Protein AF-A0A3B9C2X2-F1 (afdb_monomer)

Foldseek 3Di:
DVPPDDDQQPAPCPPNDDLVVQCVVQGHDPRCVPPNTSVVVDPDDWDQDPVRDID

Structure (mmCIF, N/CA/C/O backbone):
data_AF-A0A3B9C2X2-F1
#
_entry.id   AF-A0A3B9C2X2-F1
#
loop_
_atom_site.group_PDB
_atom_site.id
_atom_site.type_symbol
_atom_site.label_atom_id
_atom_site.label_alt_id
_atom_site.label_comp_id
_atom_site.label_asym_id
_atom_site.label_entity_id
_atom_site.label_seq_id
_atom_site.pdbx_PDB_ins_code
_atom_site.Cartn_x
_atom_site.Cartn_y
_atom_site.Cartn_z
_atom_site.occupancy
_atom_site.B_iso_or_equiv
_atom_site.auth_seq_id
_atom_site.auth_comp_id
_atom_site.auth_asym_id
_atom_site.auth_atom_id
_atom_site.pdbx_PDB_model_num
ATOM 1 N N . MET A 1 1 ? 5.835 15.890 -6.598 1.00 54.97 1 MET A N 1
ATOM 2 C CA . MET A 1 1 ? 4.820 15.438 -5.621 1.00 54.97 1 MET A CA 1
ATOM 3 C C . MET A 1 1 ? 3.907 16.618 -5.339 1.00 54.97 1 MET A C 1
ATOM 5 O O . MET A 1 1 ? 4.390 17.621 -4.848 1.00 54.97 1 MET A O 1
ATOM 9 N N . ARG A 1 2 ? 2.636 16.563 -5.753 1.00 73.50 2 ARG A N 1
ATOM 10 C CA . ARG A 1 2 ? 1.735 17.736 -5.772 1.00 73.50 2 ARG A CA 1
ATOM 11 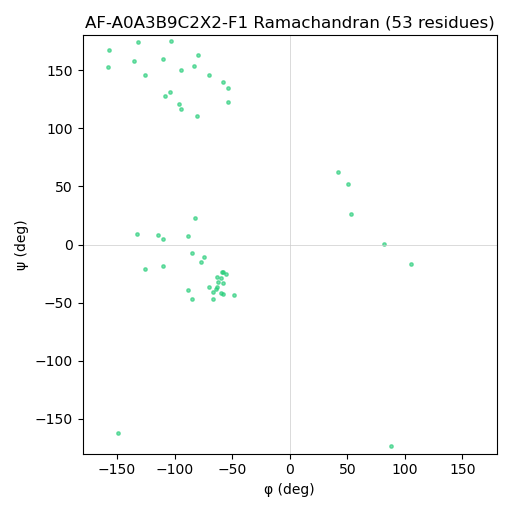C C . ARG A 1 2 ? 1.173 18.121 -4.391 1.00 73.50 2 ARG A C 1
ATOM 13 O O . ARG A 1 2 ? 0.662 19.221 -4.244 1.00 73.50 2 ARG A O 1
ATOM 20 N N . TYR A 1 3 ? 1.282 17.229 -3.406 1.00 85.19 3 TYR A N 1
ATOM 21 C CA . TYR A 1 3 ? 0.630 17.360 -2.095 1.00 85.19 3 TYR A CA 1
ATOM 22 C C . TYR A 1 3 ? 1.566 17.093 -0.904 1.00 85.19 3 TYR A C 1
ATOM 24 O O . TYR A 1 3 ? 1.090 16.965 0.213 1.00 85.19 3 TYR A O 1
ATOM 32 N N . ASP A 1 4 ? 2.874 16.956 -1.145 1.00 90.25 4 ASP A N 1
ATOM 33 C CA . ASP A 1 4 ? 3.887 16.662 -0.111 1.00 90.25 4 ASP A CA 1
ATOM 34 C C . ASP A 1 4 ? 3.602 15.417 0.764 1.00 90.25 4 ASP A C 1
ATOM 36 O O . ASP A 1 4 ? 4.060 15.283 1.896 1.00 90.25 4 ASP A O 1
ATOM 40 N N . LEU A 1 5 ? 2.842 14.466 0.210 1.00 88.75 5 LEU A N 1
ATOM 41 C CA . LEU A 1 5 ? 2.534 13.177 0.829 1.00 88.75 5 LEU A CA 1
ATOM 42 C C . LEU A 1 5 ? 3.511 12.093 0.362 1.00 88.75 5 LEU A C 1
ATOM 44 O O . LEU A 1 5 ? 3.976 12.100 -0.782 1.00 88.75 5 LEU A O 1
ATOM 48 N N . PHE A 1 6 ? 3.754 11.106 1.225 1.00 88.06 6 PHE A N 1
ATOM 49 C CA . PHE A 1 6 ? 4.543 9.918 0.908 1.00 88.06 6 PHE A CA 1
ATOM 50 C C . PHE A 1 6 ? 3.870 8.649 1.429 1.00 88.06 6 PHE A C 1
ATOM 52 O O . PHE A 1 6 ? 3.072 8.700 2.359 1.00 88.06 6 PHE A O 1
ATOM 59 N N . TYR A 1 7 ? 4.220 7.506 0.835 1.00 88.50 7 TYR A N 1
ATOM 60 C CA . TYR A 1 7 ? 3.769 6.191 1.285 1.00 88.50 7 TYR A CA 1
ATOM 61 C C . TYR A 1 7 ? 4.621 5.707 2.478 1.00 88.50 7 TYR A C 1
ATOM 63 O O . TYR A 1 7 ? 5.809 5.423 2.275 1.00 88.50 7 TYR A O 1
ATOM 71 N N . PRO A 1 8 ? 4.074 5.633 3.710 1.00 88.56 8 PRO A N 1
ATOM 72 C CA . PRO A 1 8 ? 4.892 5.462 4.917 1.00 88.56 8 PRO A CA 1
ATOM 73 C C . PRO A 1 8 ? 5.580 4.102 5.117 1.00 88.56 8 PRO A C 1
ATOM 75 O O . PRO A 1 8 ? 6.726 4.116 5.577 1.00 88.56 8 PRO A O 1
ATOM 78 N N . PRO A 1 9 ? 4.968 2.954 4.748 1.00 85.62 9 PRO A N 1
ATOM 79 C CA . PRO A 1 9 ? 5.579 1.629 4.903 1.00 85.62 9 PRO A CA 1
ATOM 80 C C . PRO A 1 9 ? 6.917 1.455 4.179 1.00 85.62 9 PRO A C 1
ATOM 82 O O . PRO A 1 9 ? 7.709 0.609 4.585 1.00 85.62 9 PRO A O 1
ATOM 85 N N . ASP A 1 10 ? 7.162 2.260 3.135 1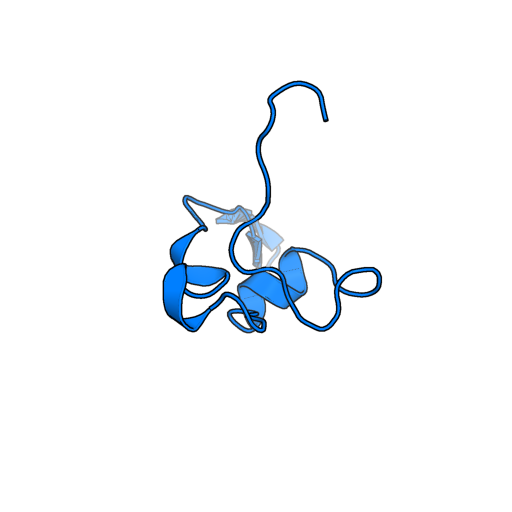.00 87.06 10 ASP A N 1
ATOM 86 C CA . ASP A 1 10 ? 8.421 2.347 2.379 1.00 87.06 10 ASP A CA 1
ATOM 87 C C . ASP A 1 10 ? 9.067 0.974 2.101 1.00 87.06 10 ASP A C 1
ATOM 89 O O . ASP A 1 10 ? 10.158 0.697 2.603 1.00 87.06 10 ASP A O 1
ATOM 93 N N . PRO A 1 11 ? 8.378 0.091 1.351 1.00 86.62 11 PRO A N 1
ATOM 94 C CA . PRO A 1 11 ? 8.767 -1.307 1.189 1.00 86.62 11 PRO A CA 1
ATOM 95 C C . PRO A 1 11 ? 10.179 -1.438 0.616 1.00 86.62 11 PRO A C 1
ATOM 97 O O . PRO A 1 11 ? 10.545 -0.713 -0.303 1.00 86.62 11 PRO A O 1
ATOM 100 N N . THR A 1 12 ? 10.969 -2.392 1.108 1.00 86.50 12 THR A N 1
ATOM 101 C CA . THR A 1 12 ? 12.380 -2.553 0.694 1.00 86.50 12 THR A CA 1
ATOM 102 C C . THR A 1 12 ? 12.538 -2.817 -0.810 1.00 86.50 12 THR A C 1
ATOM 104 O O . THR A 1 12 ? 13.519 -2.407 -1.418 1.00 86.50 12 THR A O 1
ATOM 107 N N . SER A 1 13 ? 11.539 -3.436 -1.438 1.00 87.44 13 SER A N 1
ATOM 108 C CA . SER A 1 13 ? 11.440 -3.676 -2.885 1.00 87.44 13 SER A CA 1
ATOM 109 C C . SER A 1 13 ? 10.909 -2.473 -3.682 1.00 87.44 13 SER A C 1
ATOM 111 O O . SER A 1 13 ? 10.340 -2.633 -4.768 1.00 87.44 13 SER A O 1
ATOM 113 N N . LYS A 1 14 ? 11.025 -1.255 -3.143 1.00 82.69 14 LYS A N 1
ATOM 114 C CA . LYS A 1 14 ? 10.585 -0.025 -3.807 1.00 82.69 14 LYS A CA 1
ATOM 115 C C . LYS A 1 14 ? 11.214 0.079 -5.198 1.00 82.69 14 LYS A C 1
ATOM 117 O O . LYS A 1 14 ? 12.431 0.068 -5.335 1.00 82.69 14 LYS A O 1
ATOM 122 N N . GLY A 1 15 ? 10.370 0.194 -6.221 1.00 85.69 15 GLY A N 1
ATOM 123 C CA . GLY A 1 15 ? 10.783 0.253 -7.628 1.00 85.69 15 GLY A CA 1
ATOM 124 C C . GLY A 1 15 ? 10.522 -1.029 -8.422 1.00 85.69 15 GLY A C 1
ATOM 125 O O . GLY A 1 15 ? 10.471 -0.961 -9.645 1.00 85.69 15 GLY A O 1
ATOM 126 N N . SER A 1 16 ? 10.285 -2.165 -7.756 1.00 92.56 16 SER A N 1
ATOM 127 C CA . SER A 1 16 ? 9.916 -3.431 -8.411 1.00 92.56 16 SER A CA 1
ATOM 128 C C . SER A 1 16 ? 8.623 -4.058 -7.882 1.00 92.56 16 SER A C 1
ATOM 130 O O . SER A 1 16 ? 8.006 -4.849 -8.589 1.00 92.56 16 SER A O 1
ATOM 132 N N . CYS A 1 17 ? 8.178 -3.708 -6.669 1.00 91.81 17 CYS A N 1
ATOM 133 C CA . CYS A 1 17 ? 6.912 -4.196 -6.117 1.00 91.81 17 CYS A CA 1
ATOM 134 C C . CYS A 1 17 ? 5.688 -3.392 -6.579 1.00 91.81 17 CYS A C 1
ATOM 136 O O . CYS A 1 17 ? 5.765 -2.183 -6.804 1.00 91.81 17 CYS A O 1
ATOM 138 N N . MET A 1 18 ? 4.530 -4.055 -6.588 1.00 93.38 18 MET A N 1
ATOM 139 C CA . MET A 1 18 ? 3.219 -3.451 -6.842 1.00 93.38 18 MET A CA 1
ATOM 140 C C . MET A 1 18 ? 2.363 -3.428 -5.569 1.00 93.38 18 MET A C 1
ATOM 142 O O . MET A 1 18 ? 2.575 -4.214 -4.644 1.00 93.38 18 MET A O 1
ATOM 146 N N . MET A 1 19 ? 1.345 -2.560 -5.544 1.00 91.69 19 MET A N 1
ATOM 147 C CA . MET A 1 19 ? 0.451 -2.401 -4.388 1.00 91.69 19 MET A CA 1
ATOM 148 C C . MET A 1 19 ? -0.265 -3.699 -3.998 1.00 91.69 19 MET A C 1
ATOM 150 O O . MET A 1 19 ? -0.295 -4.024 -2.818 1.00 91.69 19 MET A O 1
ATOM 154 N N . GLY A 1 20 ? -0.773 -4.476 -4.961 1.00 92.81 20 GLY A N 1
ATOM 155 C CA . GLY A 1 20 ? -1.487 -5.726 -4.666 1.00 92.81 20 GLY A CA 1
ATOM 156 C C . GLY A 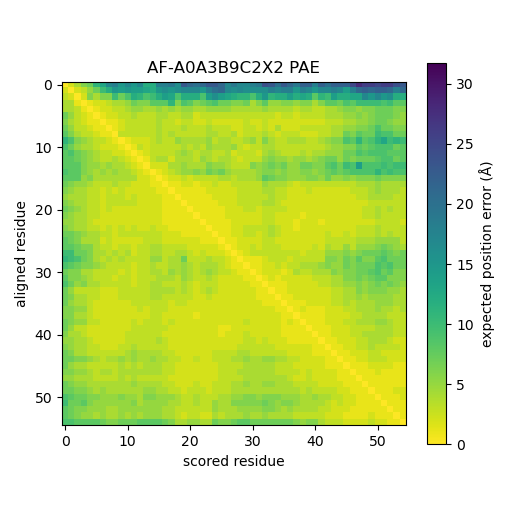1 20 ? -0.634 -6.753 -3.913 1.00 92.81 20 GLY A C 1
ATOM 157 O O . GLY A 1 20 ? -1.094 -7.335 -2.937 1.00 92.81 20 GLY A O 1
ATOM 158 N N . GLY A 1 21 ? 0.637 -6.912 -4.297 1.00 93.75 21 GLY A N 1
ATOM 159 C CA . GLY A 1 21 ? 1.570 -7.800 -3.593 1.00 93.75 21 GLY A CA 1
ATOM 160 C C . GLY A 1 21 ? 1.901 -7.304 -2.183 1.00 93.75 21 GLY A C 1
ATOM 161 O O . GLY A 1 21 ? 1.909 -8.085 -1.234 1.00 93.75 21 GLY A O 1
ATOM 162 N N . ASN A 1 22 ? 2.098 -5.991 -2.027 1.00 93.75 22 ASN A N 1
ATOM 163 C CA . ASN A 1 22 ? 2.327 -5.387 -0.714 1.00 93.75 22 ASN A CA 1
ATOM 164 C C . ASN A 1 22 ? 1.110 -5.541 0.209 1.00 93.75 22 ASN A C 1
ATOM 166 O O . ASN A 1 22 ? 1.288 -5.798 1.396 1.00 93.75 22 ASN A O 1
ATOM 170 N N . ILE A 1 23 ? -0.112 -5.426 -0.320 1.00 93.94 23 ILE A N 1
ATOM 171 C CA . ILE A 1 23 ? -1.350 -5.667 0.435 1.00 93.94 23 ILE A CA 1
ATOM 172 C C . ILE A 1 23 ? -1.448 -7.146 0.825 1.00 93.94 23 ILE A C 1
ATOM 174 O O . ILE A 1 23 ? -1.673 -7.448 1.994 1.00 93.94 23 ILE A O 1
ATOM 178 N N . ALA A 1 24 ? -1.197 -8.064 -0.114 1.00 93.88 24 ALA A N 1
ATOM 179 C CA . ALA A 1 24 ? -1.280 -9.505 0.122 1.00 93.88 24 ALA A CA 1
ATOM 180 C C . ALA A 1 24 ? -0.285 -10.015 1.181 1.00 93.88 24 ALA A C 1
ATOM 182 O O . ALA A 1 24 ? -0.593 -10.960 1.902 1.00 93.88 24 ALA A O 1
ATOM 183 N N . HIS A 1 25 ? 0.899 -9.401 1.288 1.00 93.25 25 HIS A N 1
ATOM 184 C CA . HIS A 1 25 ? 1.958 -9.839 2.207 1.00 93.25 25 HIS A CA 1
ATOM 185 C C . HIS A 1 25 ? 2.200 -8.889 3.391 1.00 93.25 25 HIS A C 1
ATOM 187 O O . HIS A 1 25 ? 3.135 -9.088 4.160 1.00 93.25 25 HIS A O 1
ATOM 193 N N . SER A 1 26 ? 1.393 -7.835 3.539 1.00 92.00 26 SER A N 1
ATOM 194 C CA . SER A 1 26 ? 1.627 -6.763 4.516 1.00 92.00 26 SER A CA 1
ATOM 195 C C . SER A 1 26 ? 3.052 -6.190 4.438 1.00 92.00 26 SER A C 1
ATOM 197 O O . SER A 1 26 ? 3.771 -6.101 5.434 1.00 92.00 26 SER A O 1
ATOM 199 N N . GLY A 1 27 ? 3.468 -5.801 3.229 1.00 91.00 27 GLY A N 1
ATOM 200 C CA . GLY A 1 27 ? 4.821 -5.340 2.929 1.00 91.00 27 GLY A CA 1
ATOM 201 C C . GLY A 1 27 ? 5.271 -4.195 3.839 1.00 91.00 27 GLY A C 1
ATOM 202 O O . GLY A 1 27 ? 4.533 -3.236 4.076 1.00 91.00 27 GLY A O 1
ATOM 203 N N . GLY A 1 28 ? 6.492 -4.291 4.347 1.00 89.75 28 GLY A N 1
ATOM 204 C CA . GLY A 1 28 ? 7.127 -3.262 5.160 1.00 89.75 28 GLY A CA 1
ATOM 205 C C . GLY A 1 28 ? 8.543 -2.977 4.677 1.00 89.75 28 GLY A C 1
ATOM 206 O O . GLY A 1 28 ? 9.073 -3.650 3.791 1.00 89.75 28 GLY A O 1
ATOM 207 N N . GLY A 1 29 ? 9.161 -1.972 5.277 1.00 88.88 29 GLY A N 1
ATOM 208 C CA . GLY A 1 29 ? 10.557 -1.638 5.047 1.00 88.88 29 GLY A CA 1
ATOM 209 C C . GLY A 1 29 ? 11.199 -1.026 6.288 1.00 88.88 29 GLY A C 1
ATOM 210 O O . GLY A 1 29 ? 10.648 -1.135 7.386 1.00 88.88 29 GLY A O 1
ATOM 211 N N . PRO A 1 30 ? 12.344 -0.340 6.145 1.00 88.88 30 PRO A N 1
ATOM 212 C CA . PRO A 1 30 ? 13.102 0.217 7.272 1.00 88.88 30 PRO A CA 1
ATOM 213 C C . PRO A 1 30 ? 12.278 1.145 8.178 1.00 88.88 30 PRO A C 1
ATOM 215 O O . PRO A 1 30 ? 12.564 1.313 9.360 1.00 88.88 30 PRO A O 1
ATOM 218 N N . LYS A 1 31 ? 11.230 1.748 7.615 1.00 89.38 31 LYS A N 1
ATOM 219 C CA . LYS A 1 31 ? 10.331 2.691 8.279 1.00 89.38 31 LYS A CA 1
ATOM 220 C C . LYS A 1 31 ? 9.193 2.021 9.058 1.00 89.38 31 LYS A C 1
ATOM 222 O O . LYS A 1 31 ? 8.504 2.709 9.813 1.00 89.38 31 LYS A O 1
ATOM 227 N N . ALA A 1 32 ? 9.028 0.702 8.944 1.00 90.69 32 ALA A N 1
ATOM 228 C CA . ALA A 1 32 ? 7.916 -0.026 9.549 1.00 90.69 32 ALA A CA 1
ATOM 229 C C . ALA A 1 32 ? 7.896 0.037 11.084 1.00 90.69 32 ALA A C 1
ATOM 231 O O . ALA A 1 32 ? 6.823 0.021 11.669 1.00 90.69 32 ALA A O 1
ATOM 232 N N . VAL A 1 33 ? 9.047 0.201 11.748 1.00 90.12 33 VAL A N 1
ATOM 233 C CA . VAL A 1 33 ? 9.093 0.364 13.216 1.00 90.12 33 VAL A CA 1
ATOM 234 C C . VAL A 1 33 ? 8.369 1.635 13.671 1.00 90.12 33 VAL A C 1
ATOM 236 O O . VAL A 1 33 ? 7.724 1.639 14.713 1.00 90.12 33 VAL A O 1
ATOM 239 N N . LYS A 1 34 ? 8.470 2.720 12.895 1.00 93.06 34 LYS A N 1
ATOM 240 C CA . LYS A 1 34 ? 7.839 4.000 13.235 1.00 93.06 34 LYS A CA 1
ATOM 241 C C . LYS A 1 34 ? 6.411 4.102 12.709 1.00 93.06 34 LYS A C 1
ATOM 243 O O . L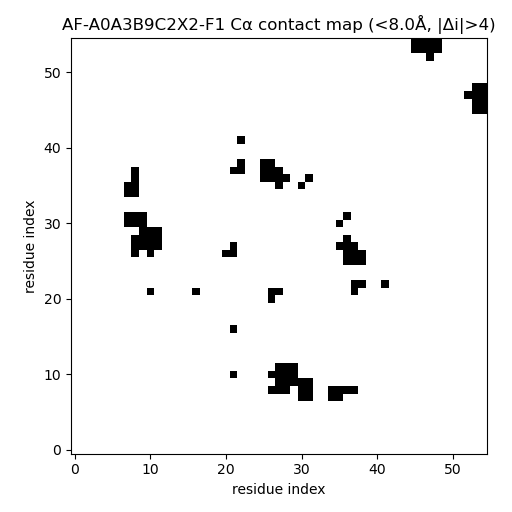YS A 1 34 ? 5.566 4.703 13.362 1.00 93.06 34 LYS A O 1
ATOM 248 N N . TYR A 1 35 ? 6.177 3.592 11.506 1.00 92.25 35 TYR A N 1
ATOM 249 C CA . TYR A 1 35 ? 4.952 3.864 10.758 1.00 92.25 35 TYR A CA 1
ATOM 250 C C . TYR A 1 35 ? 4.037 2.642 10.639 1.00 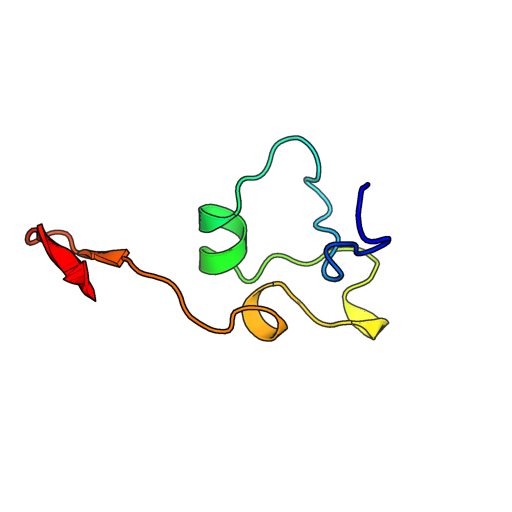92.25 35 TYR A C 1
ATOM 252 O O . TYR A 1 35 ? 2.849 2.797 10.414 1.00 92.25 35 TYR A O 1
ATOM 260 N N . GLY A 1 36 ? 4.539 1.430 10.852 1.00 93.19 36 GLY A N 1
ATOM 261 C CA . GLY A 1 36 ? 3.800 0.204 10.571 1.0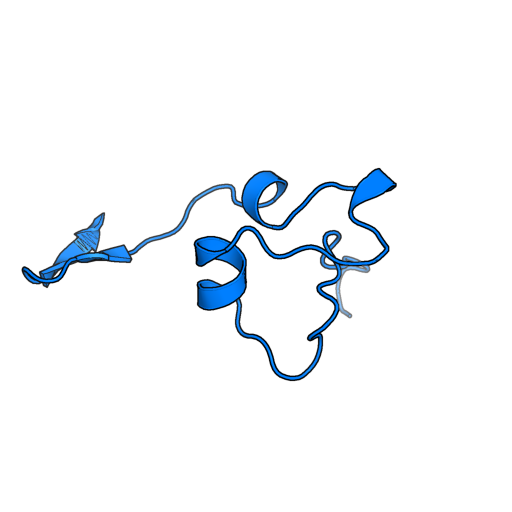0 93.19 36 GLY A CA 1
ATOM 262 C C . GLY A 1 36 ? 3.983 -0.274 9.131 1.00 93.19 36 GLY A C 1
ATOM 263 O O . GLY A 1 36 ? 4.807 0.227 8.360 1.00 93.19 36 GLY A O 1
ATOM 264 N N . THR A 1 37 ? 3.232 -1.307 8.785 1.00 94.69 37 THR A N 1
ATOM 265 C CA . THR A 1 37 ? 3.319 -2.033 7.515 1.00 94.69 37 THR A CA 1
ATOM 266 C C . THR A 1 37 ? 2.185 -1.647 6.572 1.00 94.69 37 THR A C 1
ATOM 268 O O . THR A 1 37 ? 1.282 -0.904 6.940 1.00 94.69 37 THR A O 1
ATOM 271 N N . THR A 1 38 ? 2.206 -2.159 5.338 1.00 94.12 38 THR A N 1
ATOM 272 C CA . THR A 1 38 ? 1.177 -1.868 4.323 1.00 94.12 38 THR A CA 1
ATOM 273 C C . THR A 1 38 ? -0.241 -2.022 4.861 1.00 94.12 38 THR A C 1
ATOM 275 O O . THR A 1 38 ? -1.060 -1.139 4.626 1.00 94.12 38 THR A O 1
ATOM 278 N N . ARG A 1 39 ? -0.522 -3.086 5.623 1.00 93.19 39 ARG A N 1
ATOM 279 C CA . ARG A 1 39 ? -1.854 -3.367 6.174 1.00 93.19 39 ARG A CA 1
ATOM 280 C C . ARG A 1 39 ? -2.391 -2.237 7.055 1.00 93.19 39 ARG A C 1
ATOM 282 O O . ARG A 1 39 ? -3.587 -1.986 7.038 1.00 93.19 39 ARG A O 1
ATOM 289 N N . ASP A 1 40 ? -1.520 -1.537 7.775 1.00 94.06 40 ASP A N 1
ATOM 290 C CA . ASP A 1 40 ? -1.911 -0.466 8.699 1.00 94.06 40 ASP A CA 1
ATOM 291 C C . ASP A 1 40 ? -2.321 0.827 7.960 1.00 94.06 40 ASP A C 1
ATOM 293 O O . ASP A 1 40 ? -2.899 1.734 8.554 1.00 94.06 40 ASP A O 1
ATOM 297 N N . TYR A 1 41 ? -2.064 0.894 6.648 1.00 92.69 41 TYR A N 1
ATOM 298 C CA . TYR A 1 41 ? -2.389 2.022 5.768 1.00 92.69 41 TYR A CA 1
ATOM 299 C C . TYR A 1 41 ? -3.439 1.691 4.699 1.00 92.69 41 TYR A C 1
ATOM 301 O O . TYR A 1 41 ? -3.670 2.498 3.796 1.00 92.69 41 TYR A O 1
ATOM 309 N N . VAL A 1 42 ? -4.070 0.517 4.769 1.00 93.44 42 VAL A N 1
ATOM 310 C CA . VAL A 1 42 ? -5.150 0.126 3.856 1.00 93.44 42 VAL A CA 1
ATOM 311 C C . VAL A 1 42 ? -6.491 0.477 4.495 1.00 93.44 42 VAL A C 1
ATOM 313 O O . VAL A 1 42 ? -6.848 -0.074 5.530 1.00 93.44 42 VAL A O 1
ATOM 316 N N . LEU A 1 43 ? -7.239 1.389 3.868 1.00 95.00 43 LEU A N 1
ATOM 317 C CA . LEU A 1 43 ? -8.593 1.756 4.308 1.00 95.00 43 LEU A CA 1
ATOM 318 C C . LEU A 1 43 ? -9.647 0.794 3.751 1.00 95.00 43 LEU A C 1
ATOM 320 O O . LEU A 1 43 ? -10.524 0.334 4.474 1.00 95.00 43 LEU A O 1
ATOM 324 N N . ASN A 1 44 ? -9.556 0.505 2.455 1.00 94.50 44 ASN A N 1
ATOM 325 C CA . ASN A 1 44 ? -1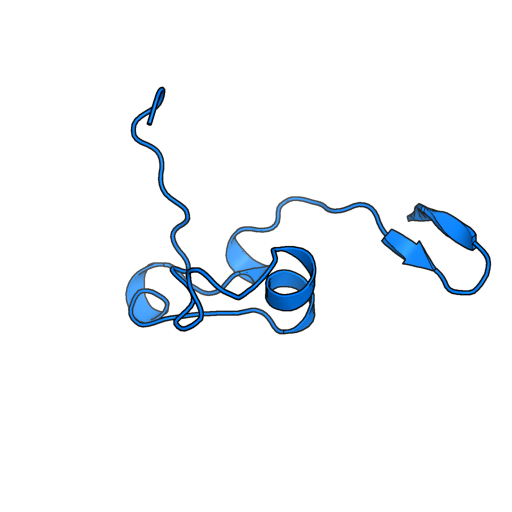0.366 -0.464 1.733 1.00 94.50 44 ASN A CA 1
ATOM 326 C C . ASN A 1 44 ? -9.606 -0.915 0.475 1.00 94.50 44 ASN A C 1
ATOM 328 O O . ASN A 1 44 ? -8.583 -0.330 0.108 1.00 94.50 44 ASN A O 1
ATOM 332 N N . PHE A 1 45 ? -10.091 -1.976 -0.154 1.00 93.31 45 PHE A N 1
ATOM 333 C CA . PHE A 1 45 ? -9.668 -2.415 -1.476 1.00 93.31 45 PHE A CA 1
ATOM 334 C C . PHE A 1 45 ? -10.779 -3.279 -2.070 1.00 93.31 45 PHE A C 1
ATOM 336 O O . PHE A 1 45 ? -11.547 -3.880 -1.327 1.00 93.31 45 PHE A O 1
ATOM 343 N N . GLU A 1 46 ? -10.852 -3.311 -3.394 1.00 96.00 46 GLU A N 1
ATOM 344 C CA . GLU A 1 46 ? -11.802 -4.124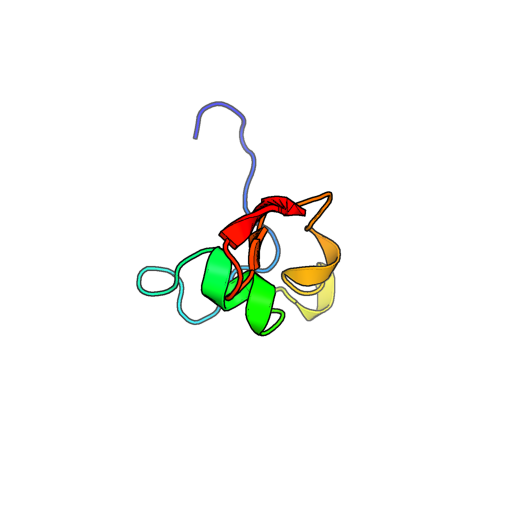 -4.149 1.00 96.00 46 GLU A CA 1
ATOM 345 C C . GLU A 1 46 ? -11.051 -5.329 -4.726 1.00 96.00 46 GLU A C 1
ATOM 347 O O . GLU A 1 46 ? -9.963 -5.161 -5.294 1.00 96.00 46 GLU A O 1
ATOM 352 N N . VAL A 1 47 ? -11.587 -6.542 -4.565 1.00 95.75 47 VAL A N 1
ATOM 353 C CA . VAL A 1 47 ? -10.966 -7.765 -5.101 1.00 95.75 47 VAL A CA 1
ATOM 354 C C . VAL A 1 47 ? -11.906 -8.572 -5.963 1.00 95.75 47 VAL A C 1
ATOM 356 O O . VAL A 1 47 ? -13.086 -8.700 -5.666 1.00 95.75 47 VAL A O 1
ATOM 359 N N . VAL A 1 48 ? -11.334 -9.211 -6.983 1.00 97.31 48 VAL A N 1
ATOM 360 C CA . VAL A 1 48 ? -12.015 -10.223 -7.790 1.00 97.31 48 VAL A CA 1
ATOM 361 C C . VAL A 1 48 ? -11.659 -11.605 -7.248 1.00 97.31 48 VAL A C 1
ATOM 363 O O . VAL A 1 48 ? -10.487 -11.985 -7.199 1.00 97.31 48 VAL A O 1
ATOM 366 N N . LEU A 1 49 ? -12.673 -12.357 -6.832 1.00 97.19 49 LEU A N 1
ATOM 367 C CA . LEU A 1 49 ? -12.548 -13.738 -6.378 1.00 97.19 49 LEU A CA 1
ATOM 368 C C . LEU A 1 49 ? -12.444 -14.710 -7.570 1.00 97.19 49 LEU A C 1
ATOM 370 O O . LEU A 1 49 ? -12.819 -14.357 -8.689 1.00 97.19 49 LEU A O 1
ATOM 374 N N . PRO A 1 50 ? -11.985 -15.963 -7.362 1.00 97.06 50 PRO A N 1
ATOM 375 C CA . PRO A 1 50 ? -11.862 -16.947 -8.445 1.00 97.06 50 PRO A CA 1
ATOM 376 C C . PRO A 1 50 ? -13.175 -17.271 -9.171 1.00 97.06 50 PRO A C 1
ATOM 378 O O . PRO A 1 50 ? -13.150 -17.705 -10.317 1.00 97.06 50 PRO A O 1
ATOM 3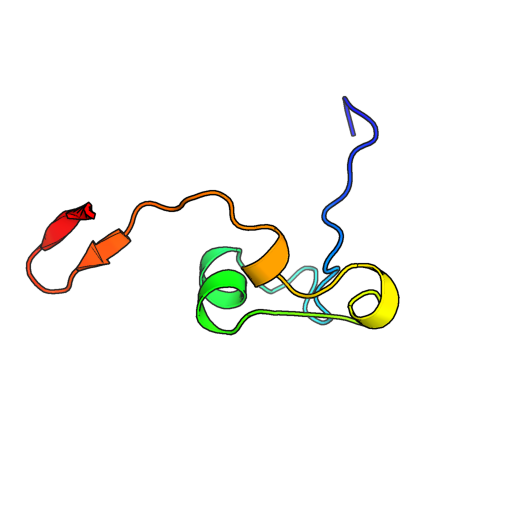81 N N . ASP A 1 51 ? -14.317 -17.067 -8.512 1.00 97.81 51 ASP A N 1
ATOM 382 C CA . ASP A 1 51 ? -15.655 -17.244 -9.086 1.00 97.81 51 ASP A CA 1
ATOM 383 C C . ASP A 1 51 ? -16.197 -15.980 -9.781 1.00 97.81 51 ASP A C 1
ATOM 385 O O . ASP A 1 51 ? -17.355 -15.943 -10.195 1.00 97.81 51 ASP A O 1
ATOM 389 N N . GLY A 1 52 ? -15.367 -14.944 -9.915 1.00 97.88 52 GLY A N 1
ATOM 390 C CA . GLY A 1 52 ? -15.698 -13.690 -10.583 1.00 97.88 52 GLY A CA 1
ATOM 391 C C . GLY A 1 52 ? -16.466 -12.690 -9.721 1.00 97.88 52 GLY A C 1
ATOM 392 O O . GLY A 1 52 ? -16.776 -11.604 -10.207 1.00 97.88 52 GLY A O 1
ATOM 393 N N . ARG A 1 53 ? -16.773 -13.005 -8.455 1.00 98.19 53 ARG A N 1
ATOM 394 C CA . ARG A 1 53 ? -17.399 -12.035 -7.545 1.00 98.19 53 ARG A CA 1
ATOM 395 C C . ARG A 1 53 ? -16.422 -10.931 -7.159 1.00 98.19 53 ARG A C 1
ATOM 397 O O . ARG A 1 53 ? -15.234 -11.186 -6.983 1.00 98.19 53 ARG A O 1
ATOM 404 N N . ILE A 1 54 ? -16.962 -9.731 -6.974 1.00 97.81 54 ILE A N 1
ATOM 405 C CA . ILE A 1 54 ? -16.232 -8.553 -6.512 1.00 97.81 54 ILE A CA 1
ATOM 406 C C . ILE A 1 54 ? -16.663 -8.243 -5.073 1.00 97.81 54 ILE A C 1
ATOM 408 O O . ILE A 1 54 ? -17.870 -8.168 -4.821 1.00 97.81 54 ILE A O 1
ATOM 412 N N . ILE A 1 55 ? -15.706 -8.099 -4.147 1.00 94.25 55 ILE A N 1
ATOM 413 C CA . ILE A 1 55 ? -15.942 -7.706 -2.741 1.00 94.25 55 ILE A CA 1
ATOM 414 C C . ILE A 1 55 ? -15.008 -6.587 -2.288 1.00 94.25 55 ILE A C 1
ATOM 416 O O . ILE A 1 55 ? -13.902 -6.475 -2.868 1.00 94.25 55 ILE A O 1
#

Mean predicted aligned error: 4.08 Å

Solvent-accessible surface area (backbone atoms only — not comparable to full-atom values): 3554 Å² total; per-residue (Å²): 123,99,76,84,74,78,76,62,21,52,40,77,56,70,92,78,67,55,68,69,59,28,54,75,65,43,32,42,26,93,41,22,87,83,65,32,32,35,57,79,74,58,89,77,78,81,44,74,47,99,87,69,50,75,85

Nearest PDB structures (foldseek):
  3pm9-assembly3_F  TM=9.320E-01  e=2.575E-02  Rhodopseudomonas palustris

Radius of gyration: 13.09 Å; Cα contacts (8 Å, |Δi|>4): 55; chains: 1; bounding box: 30×35×24 Å

Secondary structure (DSSP, 8-state):
--S----TT--TTTTT--HHHHHHHT---TTHHHH--GGGG------B-TTS-B-

pLDDT: mean 90.98, std 6.58, range [54.97, 98.19]

Sequence (55 aa):
MRYDLFYPPDPTSKGSCMMGGNIAHSGGGPKAVKYGTTRDYVLNFEVVLPDGRII